Protein AF-A0A5N5X5R7-F1 (afdb_monomer_lite)

InterPro domains:
  IPR036928 Amidase signature (AS) superfamily [G3DSA:3.90.1300.10] (2-54)
  IPR036928 Amidase signature (AS) superfamily [SSF75304] (5-54)

pLDDT: mean 77.37, std 13.87, range [43.19, 92.69]

Radius of gyration: 20.0 Å; chains: 1; bounding box: 47×37×50 Å

Structure (mmCIF, N/CA/C/O backbone):
data_AF-A0A5N5X5R7-F1
#
_entry.id   AF-A0A5N5X5R7-F1
#
loop_
_atom_site.group_PDB
_atom_site.id
_atom_site.type_symbol
_atom_site.label_atom_id
_atom_site.label_alt_id
_atom_site.label_comp_id
_atom_site.label_asym_id
_at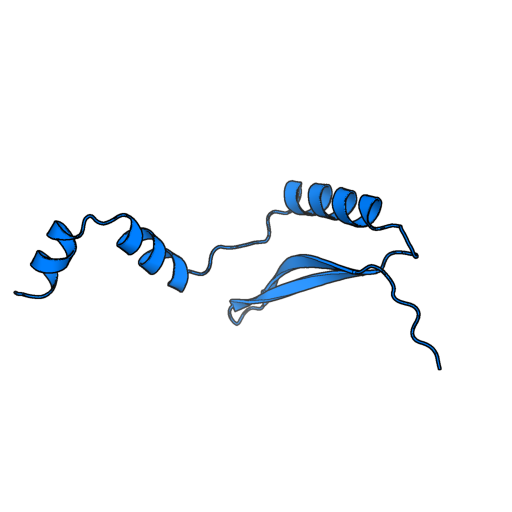om_site.label_entity_id
_atom_site.label_seq_id
_atom_site.pdbx_PDB_ins_code
_atom_site.Cartn_x
_atom_site.Cartn_y
_atom_site.Cartn_z
_atom_site.occupancy
_atom_site.B_iso_or_equiv
_atom_site.auth_seq_id
_atom_site.auth_comp_id
_atom_site.auth_asym_id
_atom_site.auth_atom_id
_atom_site.pdbx_PDB_model_num
ATOM 1 N N . MET A 1 1 ? 30.120 -2.215 -4.555 1.00 43.59 1 MET A N 1
ATOM 2 C CA . MET A 1 1 ? 28.800 -2.588 -5.111 1.00 43.59 1 MET A CA 1
ATOM 3 C C . MET A 1 1 ? 27.977 -1.315 -5.260 1.00 43.59 1 MET A C 1
ATOM 5 O O . MET A 1 1 ? 27.648 -0.710 -4.250 1.00 43.59 1 MET A O 1
ATOM 9 N N . HIS A 1 2 ? 27.723 -0.848 -6.485 1.00 52.12 2 HIS A N 1
ATOM 10 C CA . HIS A 1 2 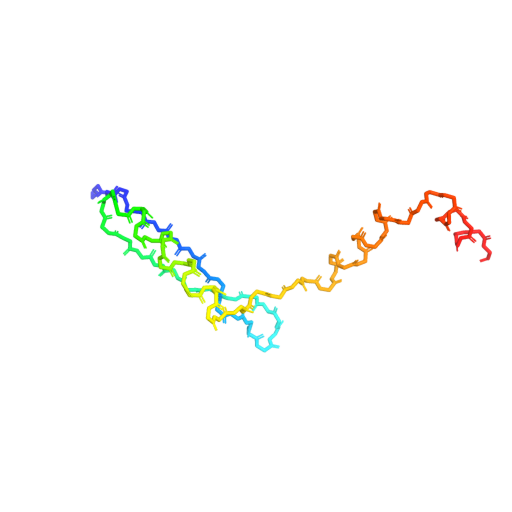? 26.901 0.347 -6.713 1.00 52.12 2 HIS A CA 1
ATOM 11 C C . HIS A 1 2 ? 25.416 -0.034 -6.658 1.00 52.12 2 HIS A C 1
ATOM 13 O O . HIS A 1 2 ? 24.937 -0.787 -7.505 1.00 52.12 2 HIS A O 1
ATOM 19 N N . HIS A 1 3 ? 24.685 0.473 -5.664 1.00 69.00 3 HIS A N 1
ATOM 20 C CA . HIS A 1 3 ? 23.226 0.394 -5.649 1.00 69.00 3 HIS A CA 1
ATOM 21 C C . HIS A 1 3 ? 22.676 1.362 -6.702 1.00 69.00 3 HIS A C 1
ATOM 23 O O . HIS A 1 3 ? 22.672 2.572 -6.497 1.00 69.00 3 HIS A O 1
ATOM 29 N N . LEU A 1 4 ? 22.238 0.836 -7.848 1.00 67.19 4 LEU A N 1
ATOM 30 C CA . LEU A 1 4 ? 21.483 1.627 -8.819 1.00 67.19 4 LEU A CA 1
ATOM 31 C C . LEU A 1 4 ? 20.118 1.984 -8.208 1.00 67.19 4 LEU A C 1
ATOM 33 O O . LEU A 1 4 ? 19.433 1.071 -7.730 1.00 67.19 4 LEU A O 1
ATOM 37 N N . PRO A 1 5 ? 19.703 3.265 -8.215 1.00 78.56 5 PRO A N 1
ATOM 38 C CA . PRO A 1 5 ? 18.402 3.657 -7.692 1.00 78.56 5 PRO A CA 1
ATOM 39 C C . PRO A 1 5 ? 17.308 2.997 -8.535 1.00 78.56 5 PRO A C 1
ATOM 41 O O . PRO A 1 5 ? 17.225 3.195 -9.748 1.00 78.56 5 PRO A O 1
ATOM 44 N N . LYS A 1 6 ? 16.483 2.168 -7.893 1.00 84.94 6 LYS A N 1
ATOM 45 C CA . LYS A 1 6 ? 15.289 1.576 -8.502 1.00 84.94 6 LYS A CA 1
ATOM 46 C C . LYS A 1 6 ? 14.062 2.283 -7.941 1.00 84.94 6 LYS A C 1
ATOM 48 O O . LYS A 1 6 ? 14.013 2.484 -6.728 1.00 84.94 6 LYS A O 1
ATOM 53 N N . PRO A 1 7 ? 13.078 2.637 -8.779 1.00 89.19 7 PRO A N 1
ATOM 54 C CA . PRO A 1 7 ?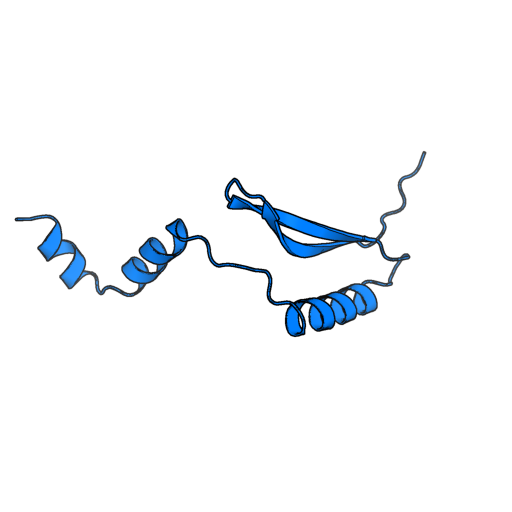 11.862 3.251 -8.287 1.00 89.19 7 PRO A CA 1
ATOM 55 C C . PRO A 1 7 ? 11.065 2.230 -7.475 1.00 89.19 7 PRO A C 1
ATOM 57 O O . PRO A 1 7 ? 10.916 1.067 -7.867 1.00 89.19 7 PRO A O 1
ATOM 60 N N . THR A 1 8 ? 10.568 2.668 -6.325 1.00 90.81 8 THR A N 1
ATOM 61 C CA . THR A 1 8 ? 9.799 1.835 -5.400 1.00 90.81 8 THR A CA 1
ATOM 62 C C . THR A 1 8 ? 8.564 2.571 -4.927 1.00 90.81 8 THR A C 1
ATOM 64 O O . THR A 1 8 ? 8.629 3.769 -4.658 1.00 90.81 8 THR A O 1
ATOM 67 N N . LEU A 1 9 ? 7.459 1.848 -4.768 1.00 90.44 9 LEU A N 1
ATOM 68 C CA . LEU A 1 9 ? 6.206 2.406 -4.274 1.00 90.44 9 LEU A CA 1
ATOM 69 C C . LEU A 1 9 ? 5.557 1.433 -3.289 1.00 90.44 9 LEU A C 1
ATOM 71 O O . LEU A 1 9 ? 5.445 0.245 -3.580 1.00 90.44 9 LEU A O 1
ATOM 75 N N . THR A 1 10 ? 5.119 1.933 -2.133 1.00 91.12 10 THR A N 1
ATOM 76 C CA . THR A 1 10 ? 4.439 1.128 -1.108 1.00 91.12 10 THR A CA 1
ATOM 77 C C . THR A 1 10 ? 2.960 1.485 -1.045 1.00 91.12 10 THR A C 1
ATOM 79 O O . THR A 1 10 ? 2.607 2.630 -0.766 1.00 91.12 10 THR A O 1
ATOM 82 N N . ILE A 1 11 ? 2.104 0.489 -1.260 1.00 90.81 11 ILE A N 1
ATOM 83 C CA . ILE A 1 11 ? 0.643 0.594 -1.151 1.00 90.81 11 ILE A CA 1
ATOM 84 C C . ILE A 1 11 ? 0.147 -0.042 0.153 1.00 90.81 11 ILE A C 1
ATOM 86 O O . ILE A 1 11 ? 0.708 -1.046 0.600 1.00 90.81 11 ILE A O 1
ATOM 90 N N . PRO A 1 12 ? -0.894 0.513 0.797 1.00 90.62 12 PRO A N 1
ATOM 91 C CA . PRO A 1 12 ? -1.485 -0.082 1.990 1.00 90.62 12 PRO A CA 1
ATOM 92 C C . PRO A 1 12 ? -2.218 -1.379 1.629 1.00 90.62 12 PRO A C 1
ATOM 94 O O . PRO A 1 12 ? -3.041 -1.383 0.721 1.00 90.62 12 PRO A O 1
ATOM 97 N N . LEU A 1 13 ? -1.961 -2.462 2.368 1.00 88.75 13 LEU A N 1
ATOM 98 C CA . LEU A 1 13 ? -2.636 -3.750 2.151 1.00 88.75 13 LEU A CA 1
ATOM 99 C C . LEU A 1 13 ? -3.598 -4.104 3.288 1.00 88.75 13 LEU A C 1
ATOM 101 O O . LEU A 1 13 ? -4.584 -4.801 3.078 1.00 88.75 13 LEU A O 1
ATOM 105 N N . GLY A 1 14 ? -3.347 -3.591 4.494 1.00 88.06 14 GLY A N 1
ATOM 106 C CA . GLY A 1 14 ? -4.253 -3.791 5.614 1.00 88.06 14 GLY A CA 1
ATOM 107 C C . GLY A 1 14 ? -3.610 -3.503 6.958 1.00 88.06 14 GLY A C 1
ATOM 108 O O . GLY A 1 14 ? -2.753 -2.624 7.095 1.00 88.06 14 GLY A O 1
ATOM 109 N N . LYS A 1 15 ? -4.064 -4.235 7.976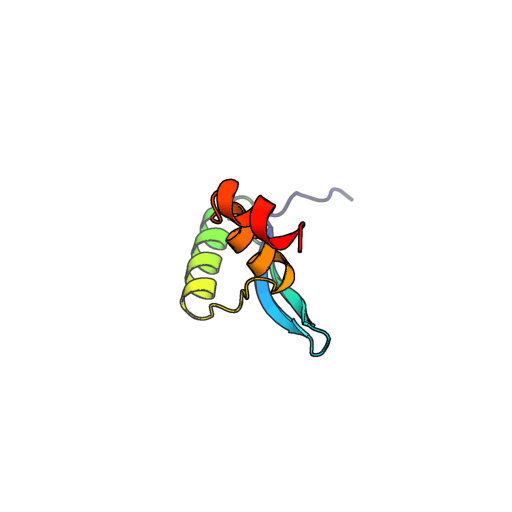 1.00 89.75 15 LYS A N 1
ATOM 110 C CA . LYS A 1 15 ? -3.571 -4.141 9.350 1.00 89.75 15 LYS A CA 1
ATOM 111 C C . LYS A 1 15 ? -3.375 -5.522 9.944 1.00 89.75 15 LYS A C 1
ATOM 113 O O . LYS A 1 15 ? -4.180 -6.419 9.711 1.00 89.75 15 LYS A O 1
ATOM 118 N N . TYR A 1 16 ? -2.319 -5.672 10.728 1.00 88.81 16 TYR A N 1
ATOM 119 C CA . TYR A 1 16 ? -2.131 -6.837 11.579 1.00 88.81 16 TYR A CA 1
ATOM 120 C C . TYR A 1 16 ? -3.206 -6.878 12.681 1.00 88.81 16 TYR A C 1
ATOM 122 O O . TYR A 1 16 ? -3.803 -5.839 12.984 1.00 88.81 16 TYR A O 1
ATOM 130 N N . PRO A 1 17 ? -3.412 -8.029 13.352 1.00 88.12 17 PRO A N 1
ATOM 131 C CA . PRO A 1 17 ? -4.361 -8.142 14.467 1.00 88.12 17 PRO A CA 1
ATOM 132 C C . PRO A 1 17 ? -4.111 -7.138 15.605 1.00 88.12 17 PRO A C 1
ATOM 134 O O . PRO A 1 17 ? -5.043 -6.686 16.257 1.00 88.12 17 PRO A O 1
ATOM 137 N N . ASN A 1 18 ? -2.858 -6.714 15.796 1.00 90.31 18 ASN A N 1
ATOM 138 C CA . ASN A 1 18 ? -2.473 -5.679 16.764 1.00 90.31 18 ASN A CA 1
ATOM 139 C C . ASN A 1 18 ? -2.778 -4.235 16.302 1.00 90.31 18 ASN A C 1
ATOM 141 O O . ASN A 1 18 ? -2.368 -3.274 16.952 1.00 90.31 18 ASN A O 1
ATOM 145 N N . GLY A 1 19 ? -3.438 -4.060 15.155 1.00 85.25 19 GLY A N 1
ATOM 146 C CA . GLY A 1 19 ? -3.816 -2.765 14.598 1.00 85.25 19 GLY A CA 1
ATOM 147 C C . GLY A 1 19 ? -2.713 -2.027 13.833 1.00 85.25 19 GLY A C 1
ATOM 148 O O . GLY A 1 19 ? -2.999 -0.961 13.276 1.00 85.25 19 GLY A O 1
ATOM 149 N N . LYS A 1 20 ? -1.483 -2.560 13.755 1.00 87.94 20 LYS A N 1
ATOM 150 C CA . LYS A 1 20 ? -0.391 -1.943 12.982 1.00 87.94 20 LYS A CA 1
ATOM 151 C C . LYS A 1 20 ? -0.655 -2.080 11.476 1.00 87.94 20 LYS A C 1
ATOM 153 O O . LYS A 1 20 ? -0.919 -3.196 11.026 1.00 87.94 20 LYS A O 1
ATOM 158 N N . PRO A 1 21 ? -0.590 -0.991 10.687 1.00 90.31 21 PRO A N 1
ATOM 159 C CA . PRO A 1 21 ? -0.753 -1.075 9.243 1.00 90.31 21 PRO A CA 1
ATOM 160 C C . PRO A 1 21 ? 0.438 -1.784 8.597 1.00 90.31 21 PRO A C 1
ATOM 162 O O . PRO A 1 21 ? 1.573 -1.632 9.049 1.00 90.31 21 PRO A O 1
ATOM 165 N N . TYR A 1 22 ? 0.175 -2.520 7.524 1.00 90.12 22 TYR A N 1
ATOM 166 C CA . TYR A 1 22 ? 1.210 -3.075 6.659 1.00 90.12 22 TYR A CA 1
ATOM 167 C C . TYR A 1 22 ? 0.872 -2.827 5.191 1.00 90.12 22 TYR A C 1
ATOM 169 O O . TYR A 1 22 ? -0.283 -2.583 4.823 1.00 90.12 22 TYR A O 1
ATOM 177 N N . GLY A 1 23 ? 1.911 -2.831 4.362 1.00 90.81 23 GLY A N 1
ATOM 178 C CA . GLY A 1 23 ? 1.818 -2.487 2.954 1.00 90.81 23 GLY A CA 1
ATOM 179 C C . GLY A 1 23 ? 2.620 -3.428 2.074 1.00 90.81 23 GLY A C 1
ATOM 180 O O . GLY A 1 23 ? 3.498 -4.149 2.547 1.00 90.81 23 GLY A O 1
ATOM 181 N N . LEU A 1 24 ? 2.296 -3.400 0.790 1.00 89.00 24 LEU A N 1
ATOM 182 C CA . LEU A 1 24 ? 3.008 -4.106 -0.259 1.00 89.00 24 LEU A CA 1
ATOM 183 C C . LEU A 1 24 ? 3.921 -3.112 -0.978 1.00 89.00 24 LEU A C 1
ATOM 185 O O . LEU A 1 24 ? 3.459 -2.076 -1.454 1.00 89.00 24 LEU A O 1
ATOM 189 N N . THR A 1 25 ? 5.213 -3.425 -1.055 1.00 91.25 25 THR A N 1
ATOM 190 C CA . THR A 1 25 ? 6.191 -2.615 -1.789 1.00 91.25 25 THR A CA 1
ATOM 191 C C . THR A 1 25 ? 6.414 -3.201 -3.172 1.00 91.25 25 THR A C 1
ATOM 193 O O . THR A 1 25 ? 6.790 -4.362 -3.317 1.00 91.25 25 THR A O 1
ATOM 196 N N . LEU A 1 26 ? 6.217 -2.373 -4.187 1.00 89.50 26 LEU A N 1
ATOM 197 C CA . LEU A 1 26 ? 6.479 -2.683 -5.582 1.00 89.50 26 LEU A CA 1
ATOM 198 C C . LEU A 1 26 ? 7.825 -2.089 -5.974 1.00 89.50 26 LEU A C 1
ATOM 200 O O . LEU A 1 26 ? 8.128 -0.946 -5.630 1.00 89.50 26 LEU A O 1
ATOM 204 N N . VAL A 1 27 ? 8.619 -2.861 -6.710 1.00 90.00 27 VAL A N 1
ATOM 205 C CA . VAL A 1 27 ? 9.929 -2.435 -7.208 1.00 90.00 27 VAL A CA 1
ATOM 206 C C . VAL A 1 27 ? 9.878 -2.419 -8.727 1.00 90.00 27 VAL A C 1
ATOM 208 O O . VAL A 1 27 ? 9.710 -3.457 -9.369 1.00 90.00 27 VAL A O 1
ATOM 211 N N . GLY A 1 28 ? 10.002 -1.230 -9.302 1.00 85.06 28 GLY A N 1
ATOM 212 C CA . GLY A 1 28 ? 10.027 -1.038 -10.742 1.00 85.06 28 GLY A CA 1
ATOM 213 C C . GLY A 1 28 ? 11.427 -1.208 -11.327 1.00 85.06 28 GLY A C 1
ATOM 214 O O . GLY A 1 28 ? 12.449 -1.136 -10.640 1.00 85.06 28 GLY A O 1
ATOM 215 N N . LYS A 1 29 ? 11.474 -1.395 -12.648 1.00 83.56 29 LYS A N 1
ATOM 216 C CA . LYS A 1 29 ? 12.695 -1.149 -13.429 1.00 83.56 29 LYS A CA 1
ATOM 217 C C . LYS A 1 29 ? 12.964 0.365 -13.483 1.00 83.56 29 LYS A C 1
ATOM 219 O O . LYS A 1 29 ? 12.054 1.153 -13.241 1.00 83.56 29 LYS A O 1
ATOM 224 N N . GLY A 1 30 ? 14.199 0.773 -13.789 1.00 81.75 30 GLY A N 1
ATOM 225 C CA . GLY A 1 30 ? 14.555 2.195 -13.907 1.00 81.75 30 GLY A CA 1
ATOM 226 C C . GLY A 1 30 ? 13.605 2.955 -14.844 1.00 81.75 30 GLY A C 1
ATOM 227 O O . GLY A 1 30 ? 13.198 2.411 -15.871 1.00 81.75 30 GLY A O 1
ATOM 228 N N . CYS A 1 31 ? 13.230 4.179 -14.460 1.00 76.88 31 CYS A N 1
ATOM 229 C CA . CYS A 1 31 ? 12.298 5.063 -15.180 1.00 76.88 31 CYS A CA 1
ATOM 230 C C . CYS A 1 31 ? 10.866 4.514 -15.377 1.00 76.88 31 CYS A C 1
ATOM 232 O O . CYS A 1 31 ? 10.116 5.007 -16.224 1.00 76.88 31 CYS A O 1
ATOM 234 N N . ALA A 1 32 ? 10.456 3.492 -14.617 1.00 85.00 32 ALA A N 1
ATOM 235 C CA . ALA A 1 32 ? 9.115 2.904 -14.695 1.00 85.00 32 ALA A CA 1
ATOM 236 C C . ALA A 1 32 ? 8.108 3.497 -13.685 1.00 85.00 32 ALA A C 1
ATOM 238 O O . ALA A 1 32 ? 7.073 2.883 -13.423 1.00 85.00 32 ALA A O 1
ATOM 239 N N . ASP A 1 33 ? 8.382 4.678 -13.128 1.00 85.88 33 ASP A N 1
ATOM 240 C CA . ASP A 1 33 ? 7.571 5.345 -12.099 1.00 85.88 33 ASP A CA 1
ATOM 241 C C . ASP A 1 33 ? 6.099 5.505 -12.504 1.00 85.88 33 ASP A C 1
ATOM 243 O O . ASP A 1 33 ? 5.195 5.211 -11.726 1.00 85.88 33 ASP A O 1
ATOM 247 N N . HIS A 1 34 ? 5.843 5.869 -13.763 1.00 90.19 34 HIS A N 1
ATOM 248 C CA . HIS A 1 34 ? 4.486 6.005 -14.301 1.00 90.19 34 HIS A CA 1
ATOM 249 C C . HIS A 1 34 ? 3.678 4.699 -14.218 1.00 90.19 34 HIS A C 1
ATOM 251 O O . HIS A 1 34 ? 2.488 4.731 -13.911 1.00 90.19 34 HIS A O 1
ATOM 257 N N . LYS A 1 35 ? 4.317 3.539 -14.435 1.00 89.06 35 LYS A N 1
ATOM 258 C CA . LYS A 1 35 ? 3.650 2.230 -14.329 1.00 89.06 35 LYS A 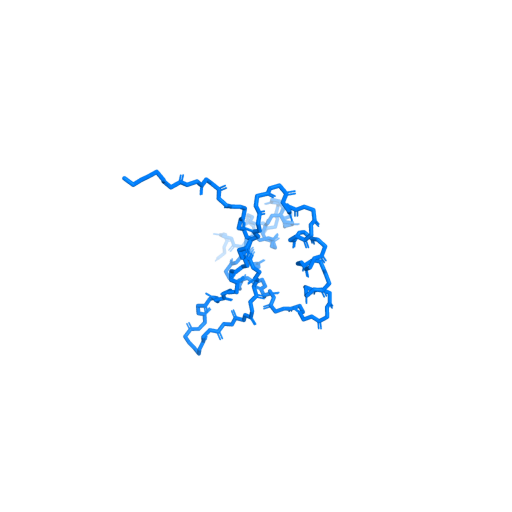CA 1
ATOM 259 C C . LYS A 1 35 ? 3.375 1.862 -12.879 1.00 89.06 35 LYS A C 1
ATOM 261 O O . LYS A 1 35 ? 2.324 1.299 -12.591 1.00 89.06 35 LYS A O 1
ATOM 266 N N . LEU A 1 36 ? 4.296 2.196 -11.972 1.00 90.94 36 LEU A N 1
ATOM 267 C CA . LEU A 1 36 ? 4.096 1.988 -10.537 1.00 90.94 36 LEU A CA 1
ATOM 268 C C . LEU A 1 36 ? 2.911 2.810 -10.022 1.00 90.94 36 LEU A C 1
ATOM 270 O O . LEU A 1 36 ? 2.089 2.279 -9.280 1.00 90.94 36 LEU A O 1
ATOM 274 N N . LEU A 1 37 ? 2.787 4.064 -10.466 1.00 91.62 37 LEU A N 1
ATOM 275 C CA . LEU A 1 37 ? 1.668 4.939 -10.112 1.00 91.62 37 LEU A CA 1
ATOM 276 C C . LEU A 1 37 ? 0.331 4.446 -10.683 1.00 91.62 37 LEU A C 1
ATOM 278 O O . LEU A 1 37 ? -0.673 4.425 -9.971 1.00 91.62 37 LEU A O 1
ATOM 282 N N . GLN A 1 38 ? 0.304 4.012 -11.946 1.00 92.69 38 GLN A N 1
ATOM 283 C CA . GLN A 1 38 ? -0.906 3.433 -12.545 1.00 92.69 38 GLN A CA 1
ATOM 284 C C . GLN A 1 38 ? -1.344 2.168 -11.804 1.00 92.69 38 GLN A C 1
ATOM 286 O O . GLN A 1 38 ? -2.521 2.010 -11.481 1.00 92.69 38 GLN A O 1
ATOM 291 N N . PHE A 1 39 ? -0.394 1.288 -11.481 1.00 89.44 39 PHE A N 1
ATOM 292 C CA . PHE A 1 39 ? -0.692 0.076 -10.731 1.00 89.44 39 PHE A CA 1
ATOM 293 C C . PHE A 1 39 ? -1.212 0.396 -9.327 1.00 89.44 39 PHE A C 1
ATOM 295 O O . PHE A 1 39 ? -2.199 -0.198 -8.898 1.00 89.44 39 PHE A O 1
ATOM 302 N N . SER A 1 40 ? -0.604 1.355 -8.620 1.00 89.38 40 SER A N 1
ATOM 303 C CA . SER A 1 40 ? -1.076 1.733 -7.286 1.00 89.38 40 SER A CA 1
ATOM 304 C C . SER A 1 40 ? -2.486 2.305 -7.309 1.00 89.38 40 SER A C 1
ATOM 306 O O . SER A 1 40 ? -3.276 1.989 -6.428 1.00 89.38 40 SER A O 1
ATOM 308 N N . GLN A 1 41 ? -2.821 3.105 -8.326 1.00 89.62 41 GLN A N 1
ATOM 309 C CA . GLN A 1 41 ? -4.168 3.652 -8.483 1.00 89.62 41 GLN A CA 1
ATOM 310 C C . GLN A 1 41 ? -5.206 2.554 -8.722 1.00 89.62 41 GLN A C 1
ATOM 312 O O . GLN A 1 41 ? -6.263 2.577 -8.096 1.00 89.62 41 GLN A O 1
ATOM 317 N N . LEU A 1 42 ? -4.907 1.587 -9.595 1.00 89.81 42 LEU A N 1
ATOM 318 C CA . LEU A 1 42 ? -5.797 0.451 -9.842 1.00 89.81 42 LEU A CA 1
ATOM 319 C C . LEU A 1 42 ? -5.975 -0.396 -8.578 1.00 89.81 42 LEU A C 1
ATOM 321 O O . LEU A 1 42 ? -7.101 -0.697 -8.193 1.00 89.81 42 LEU A O 1
ATOM 325 N N . PHE A 1 43 ? -4.875 -0.701 -7.887 1.00 87.81 43 PHE A N 1
ATOM 326 C CA . PHE A 1 43 ? -4.916 -1.492 -6.662 1.00 87.81 43 PHE A CA 1
ATOM 327 C C . PHE A 1 43 ? -5.716 -0.803 -5.551 1.00 87.81 43 PHE A C 1
ATOM 329 O O . PHE A 1 43 ? -6.580 -1.431 -4.947 1.00 87.81 43 PHE A O 1
ATOM 336 N N . GLU A 1 44 ? -5.462 0.481 -5.277 1.00 85.38 44 GLU A N 1
ATOM 337 C CA . GLU A 1 44 ? -6.183 1.215 -4.227 1.00 85.38 44 GLU A CA 1
ATOM 338 C C . GLU A 1 44 ? -7.667 1.412 -4.560 1.00 85.38 44 GLU A C 1
ATOM 340 O O . GLU A 1 44 ? -8.489 1.470 -3.643 1.00 85.38 44 GLU A O 1
ATOM 345 N N . ARG A 1 45 ? -8.021 1.495 -5.851 1.00 87.00 45 ARG A N 1
ATOM 346 C CA . ARG A 1 45 ? -9.417 1.580 -6.294 1.00 87.00 45 ARG A CA 1
ATOM 347 C C . ARG A 1 45 ? -10.176 0.291 -6.004 1.00 87.00 45 ARG A C 1
ATOM 349 O O . ARG A 1 45 ? -11.295 0.352 -5.501 1.00 87.00 45 ARG A O 1
ATOM 356 N N . ASP A 1 46 ? -9.572 -0.848 -6.319 1.00 85.50 46 ASP A N 1
ATOM 357 C CA . ASP A 1 46 ? -10.232 -2.146 -6.185 1.00 85.50 46 ASP A CA 1
ATOM 358 C C . ASP A 1 46 ? -10.155 -2.666 -4.731 1.00 85.50 46 ASP A 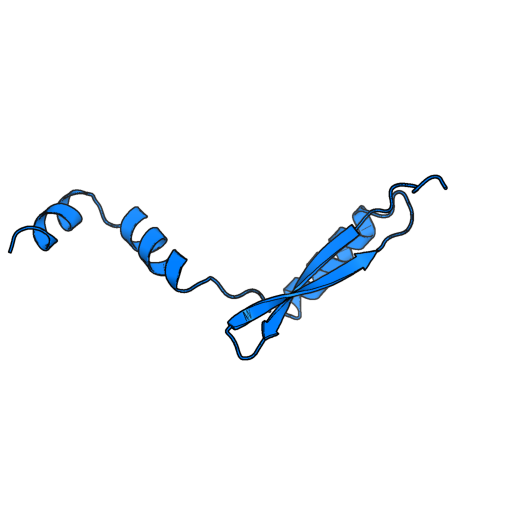C 1
ATOM 360 O O . ASP A 1 46 ? -11.059 -3.360 -4.265 1.00 85.50 46 ASP A O 1
ATOM 364 N N . PHE A 1 47 ? -9.123 -2.265 -3.976 1.00 83.25 47 PHE A N 1
ATOM 365 C CA . PHE A 1 47 ? -8.894 -2.655 -2.581 1.00 83.25 47 PHE A CA 1
ATOM 366 C C . PHE A 1 47 ? -8.553 -1.445 -1.690 1.00 83.25 47 PHE A C 1
ATOM 368 O O . PHE A 1 47 ? -7.381 -1.203 -1.376 1.00 83.25 47 PHE A O 1
ATOM 375 N N . PRO A 1 48 ? -9.558 -0.699 -1.192 1.00 79.31 48 PRO A N 1
ATOM 376 C CA . PRO A 1 48 ? -9.343 0.450 -0.313 1.00 79.31 48 PRO A CA 1
ATOM 377 C C . PRO A 1 48 ? -8.995 0.013 1.123 1.00 79.31 48 PRO A C 1
ATOM 379 O O . PRO A 1 48 ? -9.756 0.204 2.072 1.00 79.31 48 PRO A O 1
ATOM 382 N N . ALA A 1 49 ? -7.810 -0.569 1.312 1.00 77.62 49 ALA A N 1
ATOM 383 C CA . ALA A 1 49 ? -7.362 -1.117 2.595 1.00 77.62 49 ALA A CA 1
ATOM 384 C C . ALA A 1 49 ? -6.935 -0.047 3.623 1.00 77.62 49 ALA A C 1
ATOM 386 O O . ALA A 1 49 ? -6.708 -0.346 4.804 1.00 77.62 49 ALA A O 1
ATOM 387 N N . ARG A 1 50 ? -6.797 1.220 3.204 1.00 79.25 50 ARG A N 1
ATOM 388 C CA . ARG A 1 50 ? -6.377 2.314 4.088 1.00 79.25 50 ARG A CA 1
ATOM 389 C C . ARG A 1 50 ? -7.517 2.732 5.015 1.00 79.25 50 ARG A C 1
ATOM 391 O O . ARG A 1 50 ? -8.516 3.303 4.599 1.00 79.25 50 ARG A O 1
ATOM 398 N N . LEU A 1 51 ? -7.294 2.566 6.316 1.00 76.94 51 LEU A N 1
ATOM 399 C CA . LEU A 1 51 ? -8.207 3.031 7.358 1.00 76.94 51 LEU A CA 1
ATOM 400 C C . LEU A 1 51 ? -7.646 4.264 8.069 1.00 76.94 51 LEU A C 1
ATOM 402 O O . LEU A 1 51 ? -6.502 4.253 8.528 1.00 76.94 51 LEU A O 1
ATOM 406 N N . ILE A 1 52 ? -8.484 5.286 8.254 1.00 76.62 52 ILE A N 1
ATOM 407 C CA . ILE A 1 52 ? -8.134 6.483 9.030 1.00 76.62 52 ILE A CA 1
ATOM 408 C C . ILE A 1 52 ? -7.901 6.084 10.502 1.00 76.62 52 ILE A C 1
ATOM 410 O O . ILE A 1 52 ? -8.775 5.446 11.104 1.00 76.62 52 ILE A O 1
ATOM 414 N N . PRO A 1 53 ? -6.756 6.441 11.117 1.00 76.88 53 PRO A N 1
ATOM 415 C CA . PRO A 1 53 ? -6.510 6.149 12.525 1.00 76.88 53 PRO A CA 1
ATOM 416 C C . PRO A 1 53 ? -7.549 6.833 13.425 1.00 76.88 53 PRO A C 1
ATOM 418 O O . PRO A 1 53 ? -7.845 8.018 13.264 1.00 76.88 53 PRO A O 1
ATOM 421 N N . ARG A 1 54 ? -8.089 6.102 14.412 1.00 71.38 54 ARG A N 1
ATOM 422 C CA . ARG A 1 54 ? -9.112 6.630 15.339 1.00 71.38 54 ARG A CA 1
ATOM 423 C C . ARG A 1 54 ? -8.611 7.840 16.135 1.00 71.38 54 ARG A C 1
ATOM 425 O O . ARG A 1 54 ? -9.375 8.776 16.340 1.00 71.38 54 ARG A O 1
ATOM 432 N N . ALA A 1 55 ? -7.330 7.859 16.510 1.00 70.31 55 ALA A N 1
ATOM 433 C CA . ALA A 1 55 ? -6.711 8.983 17.217 1.00 70.31 55 ALA A CA 1
ATOM 434 C C . ALA A 1 55 ? -6.764 10.296 16.411 1.00 70.31 55 ALA A C 1
ATOM 436 O O . ALA A 1 55 ? -6.939 11.374 16.974 1.00 70.31 55 ALA A O 1
ATOM 437 N N . THR A 1 56 ? -6.684 10.216 15.082 1.00 65.69 56 THR A N 1
ATOM 438 C CA . THR A 1 56 ? -6.742 11.392 14.204 1.00 65.69 56 THR A CA 1
ATOM 439 C C . THR A 1 56 ? -8.172 11.891 13.994 1.00 65.69 56 THR A C 1
ATOM 441 O O . THR A 1 56 ? -8.366 13.055 13.650 1.00 65.69 56 THR A O 1
ATOM 444 N N . ARG A 1 57 ? -9.188 11.047 14.233 1.00 64.12 57 ARG A N 1
ATOM 445 C CA . ARG A 1 57 ? -10.604 11.417 14.073 1.00 64.12 57 ARG A CA 1
ATOM 446 C C . ARG A 1 57 ? -11.003 12.549 15.027 1.00 64.12 57 ARG A C 1
ATOM 448 O O . ARG A 1 57 ? -11.642 13.498 14.588 1.00 64.12 57 ARG A O 1
ATOM 455 N N . TRP A 1 58 ? -10.568 12.486 16.287 1.00 64.25 58 TRP A N 1
ATOM 456 C CA . TRP A 1 58 ? -10.862 13.507 17.301 1.00 64.25 58 TRP A CA 1
ATOM 457 C C . TRP A 1 58 ? -10.133 14.825 17.049 1.00 64.25 58 TRP A C 1
ATOM 459 O O . TRP A 1 58 ? -10.749 15.880 17.141 1.00 64.25 58 TRP A O 1
ATOM 469 N N . LYS A 1 59 ? -8.856 14.774 16.643 1.00 63.22 59 LYS A N 1
ATOM 470 C CA . LYS A 1 59 ? -8.111 15.980 16.238 1.00 63.22 59 LYS A CA 1
ATOM 471 C C . LYS A 1 59 ? -8.759 16.673 15.042 1.00 63.22 59 LYS A C 1
ATOM 473 O O . LYS A 1 59 ? -8.834 17.894 15.015 1.00 63.22 59 LYS A O 1
ATOM 478 N N . ARG A 1 60 ? -9.260 15.898 14.073 1.00 63.59 60 ARG A N 1
ATOM 479 C CA . ARG A 1 60 ? -9.962 16.454 12.914 1.00 63.59 60 ARG A CA 1
ATOM 480 C C . ARG A 1 60 ? -11.300 17.066 13.317 1.00 63.59 60 ARG A C 1
ATOM 482 O O . ARG A 1 60 ? -11.587 18.163 12.877 1.00 63.59 60 ARG A O 1
ATOM 489 N N . PHE A 1 61 ? -12.074 16.412 14.184 1.00 64.12 61 PHE A N 1
ATOM 490 C CA . PHE A 1 61 ? -13.315 16.983 14.715 1.00 64.12 61 PHE A CA 1
ATOM 491 C C . PHE A 1 61 ? -13.059 18.295 15.469 1.00 64.12 61 PHE A C 1
ATOM 493 O O . PHE A 1 61 ? -13.680 19.298 15.152 1.00 64.12 61 PHE A O 1
ATOM 500 N N . MET A 1 62 ? -12.074 18.322 16.371 1.00 62.34 62 MET A N 1
ATOM 501 C CA . MET A 1 62 ? -11.667 19.523 17.114 1.00 62.34 62 MET A CA 1
ATOM 502 C C . MET A 1 62 ? -11.202 20.671 16.209 1.00 62.34 62 MET A C 1
ATOM 504 O O . MET A 1 62 ? -11.444 21.823 16.537 1.00 62.34 62 MET A O 1
ATOM 508 N N . ALA A 1 63 ? -10.600 20.380 15.051 1.00 65.00 63 ALA A N 1
ATOM 509 C CA . ALA A 1 63 ? -10.239 21.407 14.071 1.00 65.00 63 ALA A CA 1
ATOM 510 C C . ALA A 1 63 ? -11.457 22.066 13.389 1.00 65.00 63 ALA A C 1
ATOM 512 O O . ALA A 1 63 ? -11.337 23.178 12.884 1.00 65.00 63 ALA A O 1
ATOM 513 N N . TYR A 1 64 ? -12.615 21.396 13.369 1.00 66.31 64 TYR A N 1
ATOM 514 C CA . TYR A 1 64 ? -13.878 21.931 12.841 1.00 66.31 64 TYR A CA 1
ATOM 515 C C . TYR A 1 64 ? -14.832 22.430 13.934 1.00 66.31 64 TYR A C 1
ATOM 517 O O . TYR A 1 64 ? -15.864 23.017 13.612 1.00 66.31 64 TYR A O 1
ATOM 525 N N . VAL A 1 65 ? -14.516 22.215 15.215 1.00 64.25 65 VAL A N 1
ATOM 526 C CA . VAL A 1 65 ? -15.271 22.811 16.319 1.00 64.25 65 VAL A CA 1
ATOM 527 C C . VAL A 1 65 ? -14.849 24.282 16.427 1.00 64.25 65 VAL A C 1
ATOM 529 O O . VAL A 1 65 ? -13.683 24.552 16.712 1.00 64.25 65 VAL A O 1
ATOM 532 N N . PRO A 1 66 ? -15.752 25.255 16.207 1.00 62.59 66 PRO A N 1
ATOM 533 C CA . PRO A 1 66 ? -15.418 26.663 16.389 1.00 62.59 66 PRO A CA 1
ATOM 534 C C . PRO A 1 66 ? -14.979 26.918 17.839 1.00 62.59 66 PRO A C 1
ATOM 536 O O . PRO A 1 66 ? -15.601 26.411 18.775 1.00 62.59 66 PRO A O 1
ATOM 539 N N . ASN A 1 67 ? -13.930 27.729 18.024 1.00 61.94 67 ASN A N 1
ATOM 540 C CA . ASN A 1 67 ? -13.269 28.004 19.314 1.00 61.94 67 ASN A CA 1
ATOM 541 C C . ASN A 1 67 ? -14.224 28.325 20.484 1.00 61.94 67 ASN A C 1
ATOM 543 O O . ASN A 1 67 ? -13.893 28.051 21.635 1.00 61.94 67 ASN A O 1
ATOM 547 N N . PHE A 1 68 ? -15.415 28.865 20.212 1.00 60.06 68 PHE A N 1
ATOM 548 C CA . PHE A 1 68 ? -16.408 29.192 21.240 1.00 60.06 68 PHE A CA 1
ATOM 549 C C . PHE A 1 68 ? -16.998 27.949 21.946 1.00 60.06 68 PHE A C 1
ATOM 551 O O . PHE A 1 68 ? -17.306 28.011 23.134 1.00 60.06 68 PHE A O 1
ATOM 558 N N . LEU A 1 69 ? -17.111 26.803 21.258 1.00 57.78 69 LEU A N 1
ATOM 559 C CA . LEU A 1 69 ? -17.601 25.551 21.856 1.00 57.78 69 LEU A CA 1
ATOM 560 C C . LEU A 1 69 ? -16.531 24.854 22.710 1.00 57.78 69 LEU A C 1
ATOM 562 O O . LEU A 1 69 ? -16.869 24.186 23.683 1.00 57.78 69 LEU A O 1
ATOM 566 N N . ALA A 1 70 ? -15.246 25.036 22.385 1.00 57.50 70 ALA A N 1
ATOM 567 C CA . ALA A 1 70 ? -14.139 24.437 23.132 1.00 57.50 70 ALA A CA 1
ATOM 568 C C . ALA A 1 70 ? -13.971 25.051 24.536 1.00 57.50 70 ALA A C 1
ATOM 570 O O . ALA A 1 70 ? -13.623 24.342 25.479 1.00 57.50 70 ALA A O 1
ATOM 571 N N . GLN A 1 71 ? -14.274 26.345 24.701 1.00 55.25 71 GLN A N 1
ATOM 572 C CA . GLN A 1 71 ? -14.175 27.030 25.997 1.00 55.25 71 GLN A CA 1
ATOM 573 C C . GLN A 1 71 ? -15.266 26.607 26.991 1.00 55.25 71 GLN A C 1
ATOM 575 O O . GLN A 1 71 ? -15.029 26.610 28.195 1.00 55.25 71 GLN A O 1
ATOM 580 N N . LYS A 1 72 ? -16.443 26.188 26.507 1.00 55.41 72 LYS A N 1
ATOM 581 C CA . LYS A 1 72 ? -17.594 25.855 27.362 1.00 55.41 72 LYS A CA 1
ATOM 582 C C . LYS A 1 72 ? -17.528 24.453 27.990 1.00 55.41 72 LYS A C 1
ATOM 584 O O . LYS A 1 72 ? -18.279 24.171 28.910 1.00 55.41 72 LYS A O 1
ATOM 589 N N . VAL A 1 73 ? -16.649 23.576 27.495 1.00 56.41 73 VAL A N 1
ATOM 590 C CA . VAL A 1 73 ? -16.497 22.189 27.987 1.00 56.41 73 VAL A CA 1
ATOM 591 C C . VAL A 1 73 ? -15.392 22.065 29.044 1.00 56.41 73 VAL A C 1
ATOM 593 O O . VAL A 1 73 ? -15.428 21.145 29.850 1.00 56.41 73 VAL A O 1
ATOM 596 N N . PHE A 1 74 ? -14.425 22.989 29.071 1.00 53.66 74 PHE A N 1
ATOM 597 C CA . PHE A 1 74 ? -13.299 22.956 30.018 1.00 53.66 74 PHE A CA 1
ATOM 598 C C . PHE A 1 74 ? -13.533 23.735 31.324 1.00 53.66 74 PHE A C 1
ATOM 600 O O . PHE A 1 74 ? -12.706 23.651 32.225 1.00 53.66 74 PHE A O 1
ATOM 607 N N . TRP A 1 75 ? -14.644 24.466 31.436 1.00 48.75 75 TRP A N 1
ATOM 608 C CA . TRP A 1 75 ? -15.081 25.142 32.659 1.00 48.75 75 TRP A CA 1
ATOM 609 C C . TRP A 1 75 ? -16.512 24.714 32.993 1.00 48.75 75 TRP A C 1
ATOM 611 O O . TRP A 1 75 ? -17.461 25.451 32.727 1.00 48.75 75 TRP A O 1
ATOM 621 N N . ASN A 1 76 ? -16.663 23.499 33.524 1.00 43.19 76 ASN A N 1
ATOM 622 C CA . ASN A 1 76 ? -17.783 23.116 34.383 1.00 43.19 76 ASN A CA 1
ATOM 623 C C . ASN A 1 76 ? -17.371 21.967 35.303 1.00 43.19 76 ASN A C 1
ATOM 625 O O . ASN A 1 76 ? -16.759 21.007 34.781 1.00 43.19 76 ASN A O 1
#

Foldseek 3Di:
DDDDDWDKDWAWDAADPVRHTDTDMDTHGPPCVVVVVVVNVVCCVVHVRDDDDPVVVVVVVVVVPPPVVVVVVVPD

Organism: NCBI:txid41062

Secondary structure (DSSP, 8-state):
-------EEEEEEEE-TTS-EEEEEEEPPTT-HHHHHHHHHHHHHH-------HHHHHHHHHHHS-HHHHHHHS--

Sequence (76 aa):
MHHLPKPTLTIPLGKYPNGKPYGLTLVGKGCADHKLLQFSQLFERDFPARLIPRATRWKRFMAYVPNFLAQKVFWN